Protein AF-A0A1G1H896-F1 (afdb_monomer_lite)

Sequence (92 aa):
MPKTDNDIALEWRNAIEKKLREEKDNEIIIPYSQVSLAFPGGPHPNSFDIQLIDSKSLQSWAKKLGWSVQTAPEVTHPTQKNTPWIHFIRIT

Radius of gyration: 13.25 Å; chains: 1; bounding box: 26×35×35 Å

Secondary structure (DSSP, 8-state):
-PPPHHHHHHHHHHHHHHHHHH--SSEEEE-HHHHHHHSEEEEETTEEEEEEE-HHHHHHHHHHTTEEEEEETTS--TT-TTS-EEEEEE--

Structure (mmCIF, N/CA/C/O backbone):
data_AF-A0A1G1H896-F1
#
_entry.id   AF-A0A1G1H896-F1
#
loop_
_atom_site.group_PDB
_atom_site.id
_atom_site.type_symbol
_atom_site.label_atom_id
_atom_site.label_alt_id
_atom_site.label_comp_id
_atom_site.label_asym_id
_atom_site.label_entity_id
_atom_site.label_seq_id
_atom_site.pdbx_PDB_ins_code
_atom_site.Cartn_x
_atom_site.Cartn_y
_atom_site.Cartn_z
_atom_site.occupancy
_atom_site.B_iso_or_equiv
_atom_site.auth_seq_id
_atom_site.auth_comp_id
_atom_site.auth_asym_id
_atom_site.auth_atom_id
_atom_site.pdbx_PDB_model_num
ATOM 1 N N . MET A 1 1 ? 5.806 23.010 -15.863 1.00 54.41 1 MET A N 1
ATOM 2 C CA . MET A 1 1 ? 6.852 21.969 -15.759 1.00 54.41 1 MET A CA 1
ATOM 3 C C . MET A 1 1 ? 6.160 20.615 -15.720 1.00 54.41 1 MET A C 1
ATOM 5 O O . MET A 1 1 ? 5.089 20.560 -15.122 1.00 54.41 1 MET A O 1
ATOM 9 N N . PRO A 1 2 ? 6.682 19.571 -16.384 1.00 75.25 2 PRO A N 1
ATOM 10 C CA . PRO A 1 2 ? 6.158 18.218 -16.207 1.00 75.25 2 PRO A CA 1
ATOM 11 C C . PRO A 1 2 ? 6.360 17.779 -14.749 1.00 75.25 2 PRO A C 1
ATOM 13 O O . PRO A 1 2 ? 7.370 18.133 -14.142 1.00 75.25 2 PRO A O 1
ATOM 16 N N . LYS A 1 3 ? 5.386 17.059 -14.183 1.00 75.62 3 LYS A N 1
ATOM 17 C CA . LYS A 1 3 ? 5.521 16.452 -12.851 1.00 75.62 3 LYS A CA 1
ATOM 18 C C . LYS A 1 3 ? 6.604 15.377 -12.900 1.00 75.62 3 LYS A C 1
ATOM 20 O O . LYS A 1 3 ? 6.673 14.639 -13.882 1.00 75.62 3 LYS A O 1
ATOM 25 N N . THR A 1 4 ? 7.434 15.293 -11.866 1.00 83.69 4 THR A N 1
ATOM 26 C CA . THR A 1 4 ? 8.396 14.194 -11.727 1.00 83.69 4 THR A CA 1
ATOM 27 C C . THR A 1 4 ? 7.694 12.936 -11.212 1.00 83.69 4 THR A C 1
ATOM 29 O O . THR A 1 4 ? 6.628 13.024 -10.599 1.00 83.69 4 THR A O 1
ATOM 32 N N . ASP A 1 5 ? 8.297 11.760 -11.398 1.00 78.50 5 ASP A N 1
ATOM 33 C CA . ASP A 1 5 ? 7.792 10.504 -10.820 1.00 78.50 5 ASP A CA 1
ATOM 34 C C . ASP A 1 5 ? 7.622 10.590 -9.293 1.00 78.50 5 ASP A C 1
ATOM 36 O O . ASP A 1 5 ? 6.699 10.010 -8.723 1.00 78.50 5 ASP A O 1
ATOM 40 N N . ASN A 1 6 ? 8.464 11.387 -8.628 1.00 82.62 6 ASN A N 1
ATOM 41 C CA . ASN A 1 6 ? 8.370 11.634 -7.191 1.00 82.62 6 ASN A CA 1
ATOM 42 C C . ASN A 1 6 ? 7.141 12.471 -6.811 1.00 82.62 6 ASN A C 1
ATOM 44 O O . ASN A 1 6 ? 6.518 12.189 -5.784 1.00 82.62 6 ASN A O 1
ATOM 48 N N . ASP A 1 7 ? 6.777 13.468 -7.624 1.00 88.00 7 ASP A N 1
ATOM 49 C CA . ASP A 1 7 ? 5.567 14.272 -7.407 1.00 88.00 7 ASP A CA 1
ATOM 50 C C . ASP A 1 7 ? 4.317 13.397 -7.543 1.00 88.00 7 ASP A C 1
ATOM 52 O O . ASP A 1 7 ? 3.435 13.425 -6.684 1.00 88.00 7 ASP A O 1
ATOM 56 N N . ILE A 1 8 ? 4.288 12.548 -8.575 1.00 87.81 8 ILE A N 1
ATOM 57 C CA . ILE A 1 8 ? 3.202 11.592 -8.819 1.00 87.81 8 ILE A CA 1
ATOM 58 C C . ILE A 1 8 ? 3.081 10.618 -7.641 1.00 87.81 8 ILE A C 1
ATOM 60 O O . ILE A 1 8 ? 1.986 10.416 -7.110 1.00 87.81 8 ILE A O 1
ATOM 64 N N . ALA A 1 9 ? 4.201 10.059 -7.177 1.00 90.31 9 ALA A N 1
ATOM 65 C CA . ALA A 1 9 ? 4.209 9.140 -6.044 1.00 90.31 9 ALA A CA 1
ATOM 66 C C . ALA A 1 9 ? 3.744 9.796 -4.740 1.00 90.31 9 ALA A C 1
ATOM 68 O O . ALA A 1 9 ? 3.112 9.147 -3.904 1.00 90.31 9 ALA A O 1
ATOM 69 N N . LEU A 1 10 ? 4.048 11.076 -4.528 1.00 92.56 10 LEU A N 1
ATOM 70 C CA . LEU A 1 10 ? 3.571 11.813 -3.361 1.00 92.56 10 LEU A CA 1
ATOM 71 C C . LEU A 1 10 ? 2.062 12.083 -3.437 1.00 92.56 10 LEU A C 1
ATOM 73 O O . LEU A 1 10 ? 1.358 11.861 -2.452 1.00 92.56 10 LEU A O 1
ATOM 77 N N . GLU A 1 11 ? 1.548 12.507 -4.593 1.00 94.44 11 GLU A N 1
ATOM 78 C CA . GLU A 1 11 ? 0.112 12.735 -4.796 1.00 94.44 11 GLU A CA 1
ATOM 79 C C . GLU A 1 11 ? -0.704 11.464 -4.544 1.00 94.44 11 GLU A C 1
ATOM 81 O O . GLU A 1 11 ? -1.695 11.498 -3.810 1.00 94.44 11 GLU A O 1
ATOM 86 N N . TRP A 1 12 ? -0.260 10.326 -5.084 1.00 94.31 12 TRP A N 1
ATOM 87 C CA . TRP A 1 12 ? -0.943 9.051 -4.873 1.00 94.31 12 TRP A CA 1
ATOM 88 C C . TRP A 1 12 ? -0.845 8.560 -3.433 1.00 94.31 12 TRP A C 1
ATOM 90 O O . TRP A 1 12 ? -1.850 8.100 -2.892 1.00 94.31 12 TRP A O 1
ATOM 100 N 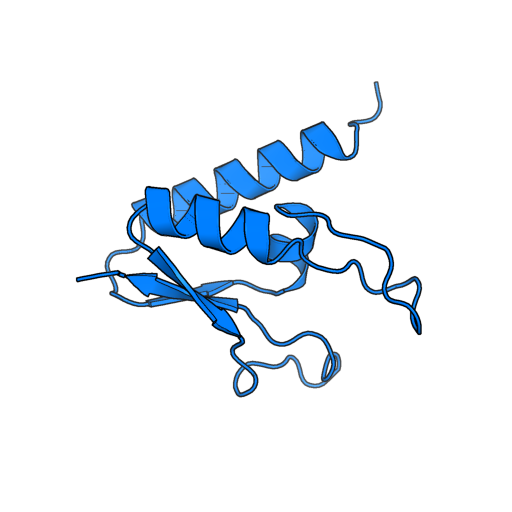N . ARG A 1 13 ? 0.308 8.715 -2.767 1.00 94.62 13 ARG A N 1
ATOM 101 C CA . ARG A 1 13 ? 0.421 8.402 -1.332 1.00 94.62 13 ARG A CA 1
ATOM 102 C C . ARG A 1 13 ? -0.548 9.225 -0.495 1.00 94.62 13 ARG A C 1
ATOM 104 O O . ARG A 1 13 ? -1.241 8.654 0.340 1.00 94.62 13 ARG A O 1
ATOM 111 N N . ASN A 1 14 ? -0.660 10.524 -0.758 1.00 95.12 14 ASN A N 1
ATOM 112 C CA . ASN A 1 14 ? -1.595 11.395 -0.046 1.00 95.12 14 ASN A CA 1
ATOM 113 C C . ASN A 1 14 ? -3.056 11.012 -0.318 1.00 95.12 14 ASN A C 1
ATOM 115 O O . ASN A 1 14 ? -3.876 11.005 0.600 1.00 95.12 14 ASN A O 1
ATOM 119 N N . ALA A 1 15 ? -3.390 10.660 -1.562 1.00 95.50 15 ALA A N 1
ATOM 120 C CA . ALA A 1 15 ? -4.732 10.215 -1.925 1.00 95.50 15 ALA A CA 1
ATOM 121 C C . ALA A 1 15 ? -5.111 8.896 -1.231 1.00 95.50 15 ALA A C 1
ATOM 123 O O . ALA A 1 15 ? -6.227 8.769 -0.727 1.00 95.50 15 ALA A O 1
ATOM 124 N N . ILE A 1 16 ? -4.187 7.931 -1.176 1.00 95.19 16 ILE A N 1
ATOM 125 C CA . ILE A 1 16 ? -4.390 6.667 -0.460 1.00 95.19 16 ILE A CA 1
ATOM 126 C C . ILE A 1 16 ? -4.485 6.926 1.044 1.00 95.19 16 ILE A C 1
ATOM 128 O O . ILE A 1 16 ? -5.410 6.427 1.673 1.00 95.19 16 ILE A O 1
ATOM 132 N N . GLU A 1 17 ? -3.594 7.736 1.621 1.00 95.56 17 GLU A N 1
ATOM 133 C CA . GLU A 1 17 ? -3.647 8.075 3.047 1.00 95.56 17 GLU A CA 1
ATOM 134 C C . GLU A 1 17 ? -5.002 8.667 3.429 1.00 95.56 17 GLU A C 1
ATOM 136 O O . GLU A 1 17 ? -5.605 8.262 4.421 1.00 95.56 17 GLU A O 1
ATOM 141 N N . LYS A 1 18 ? -5.501 9.606 2.620 1.00 95.44 18 LYS A N 1
ATOM 142 C CA . LYS A 1 18 ? -6.805 10.219 2.840 1.00 95.44 18 LYS A CA 1
ATOM 143 C C . LYS A 1 18 ? -7.915 9.164 2.849 1.00 95.44 18 LYS A C 1
ATOM 145 O O . LYS A 1 18 ? -8.688 9.135 3.802 1.00 95.44 18 LYS A O 1
ATOM 150 N N . LYS A 1 19 ? -7.937 8.261 1.860 1.00 94.31 19 LYS A N 1
ATOM 151 C CA . LYS A 1 19 ? -8.898 7.145 1.813 1.00 94.31 19 LYS A CA 1
ATOM 152 C C . LYS A 1 19 ? -8.812 6.268 3.063 1.00 94.31 19 LYS A C 1
ATOM 154 O O . LYS A 1 19 ? -9.836 5.999 3.672 1.00 94.31 19 LYS A O 1
ATOM 159 N N . LEU A 1 20 ? -7.605 5.886 3.486 1.00 93.50 20 LEU A N 1
ATOM 160 C CA . LEU A 1 20 ? -7.398 5.076 4.693 1.00 93.50 20 LEU A CA 1
ATOM 161 C C . LEU A 1 20 ? -7.904 5.778 5.964 1.00 93.50 20 LEU A C 1
ATOM 163 O O . LEU A 1 20 ? -8.416 5.130 6.870 1.00 93.50 20 LEU A O 1
ATOM 167 N N . ARG A 1 21 ? -7.769 7.104 6.061 1.00 92.38 21 ARG A N 1
ATOM 168 C CA . ARG A 1 21 ? -8.268 7.875 7.213 1.00 92.38 21 ARG A CA 1
ATOM 169 C C . ARG A 1 21 ? -9.790 8.005 7.228 1.00 92.38 21 ARG A C 1
ATOM 171 O O . ARG A 1 21 ? -10.376 8.041 8.305 1.00 92.38 21 ARG A O 1
ATOM 178 N N . GLU A 1 22 ? -10.402 8.132 6.055 1.00 93.81 22 GLU A N 1
ATOM 179 C CA . GLU A 1 22 ? -11.854 8.263 5.892 1.00 93.81 22 GLU A CA 1
ATOM 180 C C . GLU A 1 22 ? -12.575 6.910 5.986 1.00 93.81 22 GLU A C 1
ATOM 182 O O . GLU A 1 22 ? -13.764 6.880 6.310 1.00 93.81 22 GLU A O 1
ATOM 187 N N . GLU A 1 23 ? -11.855 5.809 5.748 1.00 94.06 23 GLU A N 1
ATOM 188 C CA . GLU A 1 23 ? -12.386 4.455 5.839 1.00 94.06 23 GLU A CA 1
ATOM 189 C C . GLU A 1 23 ? -12.843 4.136 7.266 1.00 94.06 23 GLU A C 1
ATOM 191 O O . GLU A 1 23 ? -12.130 4.374 8.247 1.00 94.06 23 GLU A O 1
ATOM 196 N N . LYS A 1 24 ? -14.056 3.604 7.391 1.00 89.38 24 LYS A N 1
ATOM 197 C CA . LYS A 1 24 ? -14.653 3.220 8.676 1.00 89.38 24 LYS A CA 1
ATOM 198 C C . LYS A 1 24 ? -14.552 1.725 8.916 1.00 89.38 24 LYS A C 1
ATOM 200 O O . LYS A 1 24 ? -14.506 1.322 10.079 1.00 89.38 24 LYS A O 1
ATOM 205 N N . ASP A 1 25 ? -14.494 0.945 7.845 1.00 89.69 25 ASP A N 1
ATOM 206 C CA . ASP A 1 25 ? -14.322 -0.493 7.916 1.00 89.69 25 ASP A CA 1
ATOM 207 C C . ASP A 1 25 ? -12.888 -0.874 8.315 1.00 89.69 25 ASP A C 1
ATOM 209 O O . ASP A 1 25 ? -11.943 -0.076 8.286 1.00 89.69 25 ASP A O 1
ATOM 213 N N . ASN A 1 26 ? -12.726 -2.124 8.747 1.00 91.56 26 ASN A N 1
ATOM 214 C CA . ASN A 1 26 ? -11.419 -2.670 9.115 1.00 91.56 26 ASN A CA 1
ATOM 215 C C . ASN A 1 26 ? -10.597 -3.111 7.899 1.00 91.56 26 ASN A C 1
ATOM 217 O O . ASN A 1 26 ? -9.467 -3.563 8.070 1.00 91.56 26 ASN A O 1
ATOM 221 N N . GLU A 1 27 ? -11.147 -2.985 6.695 1.00 92.44 27 GLU A N 1
ATOM 222 C CA . GLU A 1 27 ? -10.532 -3.415 5.449 1.00 92.44 27 GLU A CA 1
ATOM 223 C C . GLU A 1 27 ? -10.887 -2.446 4.318 1.00 92.44 27 GLU A C 1
ATOM 225 O O . GLU A 1 27 ? -12.009 -1.954 4.240 1.00 92.44 27 GLU A O 1
ATOM 230 N N . ILE A 1 28 ? -9.930 -2.196 3.427 1.00 93.81 28 ILE A N 1
ATOM 231 C CA . ILE A 1 28 ? -10.146 -1.510 2.153 1.00 93.81 28 ILE A CA 1
ATOM 232 C C . ILE A 1 28 ? -9.230 -2.096 1.088 1.00 93.81 28 ILE A C 1
ATOM 234 O O . ILE A 1 28 ? -8.047 -2.348 1.322 1.00 93.81 28 ILE A O 1
ATOM 238 N N . ILE A 1 29 ? -9.774 -2.278 -0.113 1.00 92.75 29 ILE A N 1
ATOM 239 C CA . ILE A 1 29 ? -9.035 -2.812 -1.253 1.00 92.75 29 ILE A CA 1
ATOM 240 C C . ILE A 1 29 ? -8.722 -1.682 -2.230 1.00 92.75 29 ILE A C 1
ATOM 242 O O . ILE A 1 29 ? -9.604 -0.924 -2.639 1.00 92.75 29 ILE A O 1
ATOM 246 N N . ILE A 1 30 ? -7.459 -1.581 -2.639 1.00 91.75 30 ILE A N 1
ATOM 247 C CA . ILE A 1 30 ? -6.984 -0.550 -3.562 1.00 91.75 30 ILE A CA 1
ATOM 248 C C . ILE A 1 30 ? -6.358 -1.207 -4.798 1.00 91.75 30 ILE A C 1
ATOM 250 O O . ILE A 1 30 ? -5.569 -2.146 -4.659 1.00 91.75 30 ILE A O 1
ATOM 254 N N . PRO A 1 31 ? -6.666 -0.726 -6.019 1.00 90.25 31 PRO A N 1
ATOM 255 C CA . PRO A 1 31 ? -6.085 -1.273 -7.238 1.00 90.25 31 PRO A CA 1
ATOM 256 C C . PRO A 1 31 ? -4.557 -1.225 -7.231 1.00 90.25 31 PRO A C 1
ATOM 258 O O . PRO A 1 31 ? -3.964 -0.202 -6.879 1.00 90.25 31 PRO A O 1
ATOM 261 N N . TYR A 1 32 ? -3.929 -2.301 -7.715 1.00 88.38 32 TYR A N 1
ATOM 262 C CA . TYR A 1 32 ? -2.471 -2.422 -7.807 1.00 88.38 32 TYR A CA 1
ATOM 263 C C . TYR A 1 32 ? -1.822 -1.207 -8.472 1.00 88.38 32 TYR A C 1
ATOM 265 O O . TYR A 1 32 ? -0.838 -0.689 -7.965 1.00 88.38 32 TYR A O 1
ATOM 273 N N . SER A 1 33 ? -2.410 -0.710 -9.565 1.00 87.81 33 SER A N 1
ATOM 274 C CA . SER A 1 33 ? -1.892 0.434 -10.320 1.00 87.81 33 SER A CA 1
ATOM 275 C C . SER A 1 33 ? -1.817 1.726 -9.502 1.00 87.81 33 SER A C 1
ATOM 277 O O . SER A 1 33 ? -0.883 2.502 -9.662 1.00 87.81 33 SER A O 1
ATOM 279 N N . GLN A 1 34 ? -2.763 1.967 -8.589 1.00 90.81 34 GLN A N 1
ATOM 280 C CA . GLN A 1 34 ? -2.706 3.137 -7.704 1.00 90.81 34 GLN A CA 1
ATOM 281 C C . GLN A 1 34 ? -1.590 2.974 -6.670 1.00 90.81 34 GLN A C 1
ATOM 283 O O . GLN A 1 34 ? -0.873 3.926 -6.362 1.00 90.81 34 GLN A O 1
ATOM 288 N N . VAL A 1 35 ? -1.416 1.753 -6.162 1.00 91.88 35 VAL A N 1
ATOM 289 C CA . VAL A 1 35 ? -0.382 1.441 -5.175 1.00 91.88 35 VAL A CA 1
ATOM 290 C C . VAL A 1 35 ? 1.015 1.449 -5.802 1.00 91.88 35 VAL A C 1
ATOM 292 O O . VAL A 1 35 ? 1.942 1.956 -5.178 1.00 91.88 35 VAL A O 1
ATOM 295 N N . SER A 1 36 ? 1.177 0.972 -7.039 1.00 90.94 36 SER A N 1
ATOM 296 C CA . SER A 1 36 ? 2.453 1.009 -7.765 1.00 90.94 36 SER A CA 1
ATOM 297 C C . SER A 1 36 ? 2.879 2.430 -8.113 1.00 90.94 36 SER A C 1
ATOM 299 O O . SER A 1 36 ? 4.066 2.726 -8.057 1.00 90.94 36 SER A O 1
ATOM 301 N N . LEU A 1 37 ? 1.928 3.328 -8.388 1.00 90.56 37 LEU A N 1
ATOM 302 C CA . LEU A 1 37 ? 2.221 4.752 -8.563 1.00 90.56 37 LEU A CA 1
ATOM 303 C C . LEU A 1 37 ? 2.632 5.417 -7.242 1.00 90.56 37 LEU A C 1
ATOM 305 O O . LEU A 1 37 ? 3.526 6.252 -7.239 1.00 90.56 37 LEU A O 1
ATOM 309 N N . ALA A 1 38 ? 2.009 5.044 -6.118 1.00 93.44 38 ALA A N 1
ATOM 310 C CA . ALA A 1 38 ? 2.332 5.572 -4.789 1.00 93.44 38 ALA A CA 1
ATOM 311 C C . ALA A 1 38 ? 3.682 5.069 -4.241 1.00 93.44 38 ALA A C 1
ATOM 313 O O . ALA A 1 38 ? 4.407 5.807 -3.568 1.00 93.44 38 ALA A O 1
ATOM 314 N N . PHE A 1 39 ? 4.010 3.808 -4.519 1.00 92.56 39 PHE A N 1
ATOM 315 C CA . PHE A 1 39 ? 5.210 3.117 -4.050 1.00 92.56 39 PHE A CA 1
ATOM 316 C C . PHE A 1 39 ? 5.954 2.513 -5.239 1.00 92.56 39 PHE A C 1
ATOM 318 O O . PHE A 1 39 ? 6.001 1.285 -5.368 1.00 92.56 39 PHE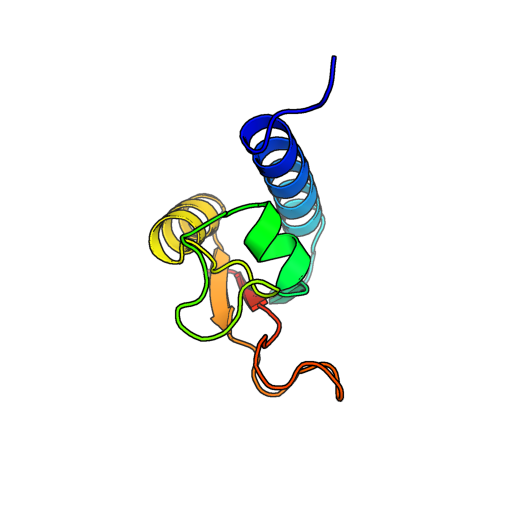 A O 1
ATOM 325 N N . PRO A 1 40 ? 6.524 3.359 -6.115 1.00 90.25 40 PRO A N 1
ATOM 326 C CA . PRO A 1 40 ? 7.207 2.886 -7.303 1.00 90.25 40 PRO A CA 1
ATOM 327 C C . PRO A 1 40 ? 8.427 2.057 -6.903 1.00 90.25 40 PRO A C 1
ATOM 329 O O . PRO A 1 40 ? 9.318 2.521 -6.193 1.00 90.25 40 PRO A O 1
ATOM 332 N N . GLY A 1 41 ? 8.439 0.803 -7.335 1.00 84.75 41 GLY A N 1
ATOM 333 C CA . GLY A 1 41 ? 9.581 -0.092 -7.248 1.00 84.75 41 GLY A CA 1
ATOM 334 C C . GLY A 1 41 ? 10.402 -0.081 -8.537 1.00 84.75 41 GLY A C 1
ATOM 335 O O . GLY A 1 41 ? 10.471 0.912 -9.259 1.00 84.75 41 GLY A O 1
ATOM 336 N N . GLY A 1 42 ? 11.032 -1.219 -8.830 1.00 79.38 42 GLY A N 1
ATOM 337 C CA . GLY A 1 42 ? 11.748 -1.433 -10.086 1.00 79.38 42 GLY A CA 1
ATOM 338 C C . GLY A 1 42 ? 10.830 -1.816 -11.258 1.00 79.38 42 GLY A C 1
ATOM 339 O O . GLY A 1 42 ? 9.645 -2.101 -11.068 1.00 79.38 42 GLY A O 1
ATOM 340 N N . PRO A 1 43 ? 11.374 -1.872 -12.482 1.00 70.44 43 PRO A N 1
ATOM 341 C CA . PRO A 1 43 ? 10.661 -2.430 -13.626 1.00 70.44 43 PRO A CA 1
ATOM 342 C C . PRO A 1 43 ? 10.399 -3.928 -13.415 1.00 70.44 43 PRO A C 1
ATOM 344 O O . PRO A 1 43 ? 11.241 -4.644 -12.865 1.00 70.44 43 PRO A O 1
ATOM 347 N N . HIS A 1 44 ? 9.240 -4.422 -13.853 1.00 67.12 44 HIS A N 1
ATOM 348 C CA . HIS A 1 44 ? 8.953 -5.850 -13.792 1.00 67.12 44 HIS A CA 1
ATOM 349 C C . HIS A 1 44 ? 9.856 -6.606 -14.791 1.00 67.12 44 HIS A C 1
ATOM 351 O O . HIS A 1 44 ? 9.906 -6.248 -15.969 1.00 67.12 44 HIS A O 1
ATOM 357 N N . PRO A 1 45 ? 10.561 -7.676 -14.370 1.00 65.25 45 PRO A N 1
ATOM 358 C CA . PRO A 1 45 ? 11.622 -8.305 -15.169 1.00 65.25 45 PRO A CA 1
ATOM 359 C C . PRO A 1 45 ? 11.132 -8.884 -16.503 1.00 65.25 45 PRO A C 1
ATOM 361 O O . PRO A 1 45 ? 11.905 -8.998 -17.446 1.00 65.25 45 PRO A O 1
ATOM 364 N N . ASN A 1 46 ? 9.843 -9.223 -16.580 1.00 64.94 46 ASN A N 1
ATOM 365 C CA . ASN A 1 46 ? 9.225 -9.838 -17.757 1.00 64.94 46 ASN A CA 1
ATOM 366 C C . ASN A 1 46 ? 8.163 -8.952 -18.434 1.00 64.94 46 ASN A C 1
ATOM 368 O O . ASN A 1 46 ? 7.448 -9.441 -19.303 1.00 64.94 46 ASN A O 1
ATOM 372 N N . SER A 1 47 ? 7.976 -7.697 -18.001 1.00 63.84 47 SER A N 1
ATOM 373 C CA . SER A 1 47 ? 6.980 -6.800 -18.608 1.00 63.84 47 SER A CA 1
ATOM 374 C C . SER A 1 47 ? 7.295 -5.336 -18.318 1.00 63.84 47 SER A C 1
ATOM 376 O O . SER A 1 47 ? 7.379 -4.941 -17.160 1.00 63.84 47 SER A O 1
ATOM 378 N N . PHE A 1 48 ? 7.429 -4.516 -19.357 1.00 65.69 48 PHE A N 1
ATOM 379 C CA . PHE A 1 48 ? 7.668 -3.077 -19.205 1.00 65.69 48 PHE A CA 1
ATOM 380 C C . PHE A 1 48 ? 6.391 -2.297 -18.863 1.00 65.69 48 PHE A C 1
ATOM 382 O O . PHE A 1 48 ? 6.472 -1.181 -18.361 1.00 65.69 48 PHE A O 1
ATOM 389 N N . ASP A 1 49 ? 5.222 -2.905 -19.077 1.00 68.00 49 ASP A N 1
ATOM 390 C CA . ASP A 1 49 ? 3.912 -2.312 -18.797 1.00 68.00 49 ASP A CA 1
ATOM 391 C C . ASP A 1 49 ? 3.493 -2.429 -17.321 1.00 68.00 49 ASP A C 1
ATOM 393 O O . ASP A 1 49 ? 2.477 -1.866 -16.915 1.00 68.00 49 ASP A O 1
ATOM 397 N N . ILE A 1 50 ? 4.249 -3.178 -16.506 1.00 70.94 50 ILE A N 1
ATOM 398 C CA . ILE A 1 50 ? 3.943 -3.407 -15.090 1.00 70.94 50 ILE A CA 1
ATOM 399 C C . ILE A 1 50 ? 5.041 -2.782 -14.229 1.00 70.94 50 ILE A C 1
ATOM 401 O O . ILE A 1 50 ? 6.173 -3.263 -14.173 1.00 70.94 50 ILE A O 1
ATOM 405 N N . GLN A 1 51 ? 4.687 -1.721 -13.510 1.00 80.62 51 GLN A N 1
ATOM 406 C CA . GLN A 1 51 ? 5.544 -1.139 -12.482 1.00 80.62 51 GLN A CA 1
ATOM 407 C C . GLN A 1 51 ? 5.435 -1.964 -11.199 1.00 80.62 51 GLN A C 1
ATOM 409 O O . GLN A 1 51 ? 4.332 -2.164 -10.694 1.00 80.62 51 GLN A O 1
ATOM 414 N N . LEU A 1 52 ? 6.561 -2.438 -10.657 1.00 86.50 52 LEU A N 1
ATOM 415 C CA . LEU A 1 52 ? 6.540 -3.141 -9.376 1.00 86.50 52 LEU A CA 1
ATOM 416 C C . LEU A 1 52 ? 6.241 -2.173 -8.232 1.00 86.50 52 LEU A C 1
ATOM 418 O O . LEU A 1 52 ? 6.552 -0.987 -8.299 1.00 86.50 52 LEU A O 1
ATOM 422 N N . ILE A 1 53 ? 5.699 -2.716 -7.147 1.00 90.06 53 ILE A N 1
ATOM 423 C CA . ILE A 1 53 ? 5.530 -2.008 -5.880 1.00 90.06 53 ILE A CA 1
ATOM 424 C C . ILE A 1 53 ? 6.783 -2.211 -5.023 1.00 90.06 53 ILE A C 1
ATOM 426 O O . ILE A 1 53 ? 7.187 -3.355 -4.777 1.00 90.06 53 ILE A O 1
ATOM 430 N N . ASP A 1 54 ? 7.352 -1.133 -4.480 1.00 91.88 54 ASP A N 1
ATOM 431 C CA . ASP A 1 54 ? 8.287 -1.239 -3.357 1.00 91.88 54 ASP A CA 1
ATOM 432 C C . ASP A 1 54 ? 7.532 -1.694 -2.099 1.00 91.88 54 ASP A C 1
ATOM 434 O O . ASP A 1 54 ? 7.034 -0.90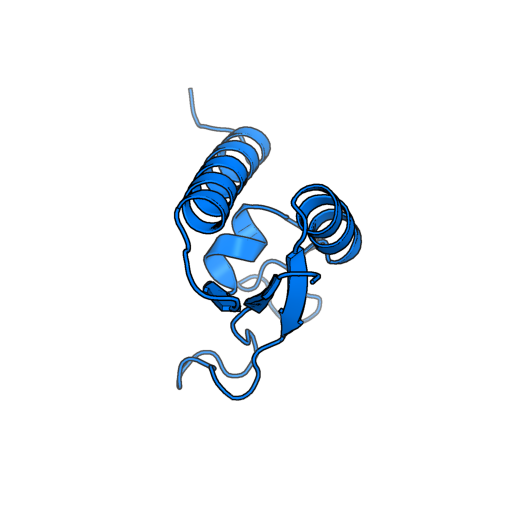8 -1.288 1.00 91.88 54 ASP A O 1
ATOM 438 N N . SER A 1 55 ? 7.447 -3.015 -1.953 1.00 89.00 55 SER A N 1
ATOM 439 C CA . SER A 1 55 ? 6.672 -3.668 -0.900 1.00 89.00 55 SER A CA 1
ATOM 440 C C . SER A 1 55 ? 7.201 -3.342 0.500 1.00 89.00 55 SER A C 1
ATOM 442 O O . SER A 1 55 ? 6.415 -3.278 1.443 1.00 89.00 55 SER A O 1
ATOM 444 N N . LYS A 1 56 ? 8.510 -3.086 0.654 1.00 91.25 56 LYS A N 1
ATOM 445 C CA . LYS A 1 56 ? 9.096 -2.722 1.954 1.00 91.25 56 LYS A CA 1
ATOM 446 C C . LYS A 1 56 ? 8.659 -1.322 2.366 1.00 91.25 56 LYS A C 1
ATOM 448 O O . LYS A 1 56 ? 8.238 -1.122 3.508 1.00 91.25 56 LYS A O 1
ATOM 453 N N . SER A 1 57 ? 8.729 -0.369 1.438 1.00 93.44 57 SER A N 1
ATOM 454 C CA . SER A 1 57 ? 8.282 1.005 1.676 1.00 93.44 57 SER A CA 1
ATOM 455 C C . SER A 1 57 ? 6.780 1.069 1.940 1.00 93.44 57 SER A C 1
ATOM 457 O O . SER A 1 57 ? 6.368 1.710 2.908 1.00 93.44 57 SER A O 1
ATOM 459 N N . LEU A 1 58 ? 5.976 0.345 1.155 1.00 94.75 58 LEU A N 1
ATOM 460 C CA . LEU A 1 58 ? 4.528 0.247 1.342 1.00 94.75 58 LEU A CA 1
ATOM 461 C C . LEU A 1 58 ? 4.159 -0.318 2.720 1.00 94.75 58 LEU A C 1
ATOM 463 O O . LEU A 1 58 ? 3.391 0.309 3.446 1.00 94.75 58 LEU A O 1
ATOM 467 N N . GLN A 1 59 ? 4.725 -1.464 3.114 1.00 94.31 59 GLN A N 1
ATOM 468 C CA . GLN A 1 59 ? 4.428 -2.083 4.412 1.00 94.31 59 GLN A CA 1
ATOM 469 C C . GLN A 1 59 ? 4.847 -1.190 5.584 1.00 94.31 59 GLN A C 1
ATOM 471 O O . GLN A 1 59 ? 4.096 -1.034 6.544 1.00 94.31 59 GLN A O 1
ATOM 476 N N . SER A 1 60 ? 6.034 -0.580 5.508 1.00 95.50 60 SER A N 1
ATOM 477 C CA . SER A 1 60 ? 6.527 0.329 6.550 1.00 95.50 60 SER A CA 1
ATOM 478 C C . SER A 1 60 ? 5.639 1.566 6.691 1.00 95.50 60 SER A C 1
ATOM 480 O O . SER A 1 60 ? 5.311 1.975 7.805 1.00 95.50 60 SER A O 1
ATOM 482 N N . TRP A 1 61 ? 5.215 2.149 5.568 1.00 95.56 61 TRP A N 1
ATOM 483 C CA . TRP A 1 61 ? 4.314 3.296 5.552 1.00 95.56 61 TRP A CA 1
ATOM 484 C C . TRP A 1 61 ? 2.920 2.944 6.081 1.00 95.56 61 TRP A C 1
ATOM 486 O O . TRP A 1 61 ? 2.436 3.614 6.990 1.00 95.56 61 TRP A O 1
ATOM 496 N N . ALA A 1 62 ? 2.310 1.863 5.592 1.00 95.06 62 ALA A N 1
ATOM 497 C CA . ALA A 1 62 ? 0.983 1.435 6.026 1.00 95.06 62 ALA A CA 1
ATOM 498 C C . ALA A 1 62 ? 0.964 1.110 7.525 1.00 95.06 62 ALA A C 1
ATOM 500 O O . ALA A 1 62 ? 0.078 1.566 8.248 1.00 95.06 62 ALA A O 1
ATOM 501 N N . LYS A 1 63 ? 2.005 0.431 8.029 1.00 94.88 63 LYS A N 1
ATOM 502 C CA . LYS A 1 63 ? 2.135 0.106 9.454 1.00 94.88 63 LYS A CA 1
ATOM 503 C C . LYS A 1 63 ? 2.169 1.354 10.335 1.00 94.88 63 LYS A C 1
ATOM 505 O O . LYS A 1 63 ? 1.564 1.354 11.402 1.00 94.88 63 LYS A O 1
ATOM 510 N N . LYS A 1 64 ? 2.833 2.431 9.896 1.00 94.38 64 LYS A N 1
ATOM 511 C CA . LYS A 1 64 ? 2.840 3.721 10.618 1.00 94.38 64 LYS A CA 1
ATOM 512 C C . LYS A 1 64 ? 1.454 4.362 10.699 1.00 94.38 64 LYS A C 1
ATOM 514 O O . LYS A 1 64 ? 1.205 5.129 11.622 1.00 94.38 64 LYS A O 1
ATOM 519 N N . LEU A 1 65 ? 0.571 4.047 9.756 1.00 93.31 65 LEU A N 1
ATOM 520 C CA . LEU A 1 65 ? -0.815 4.507 9.727 1.00 93.31 65 LEU A CA 1
ATOM 521 C C . LEU A 1 65 ? -1.782 3.559 10.459 1.00 93.31 65 LEU A C 1
ATOM 523 O O . LEU A 1 65 ? -2.979 3.827 10.472 1.00 93.31 65 LEU A O 1
ATOM 527 N N . GLY A 1 66 ? -1.288 2.467 11.052 1.00 94.94 66 GLY A N 1
ATOM 528 C CA . GLY A 1 66 ? -2.124 1.456 11.707 1.00 94.94 66 GLY A CA 1
ATOM 529 C C . GLY A 1 66 ? -2.738 0.435 10.747 1.00 94.94 66 GLY A C 1
ATOM 530 O O . GLY A 1 66 ? -3.7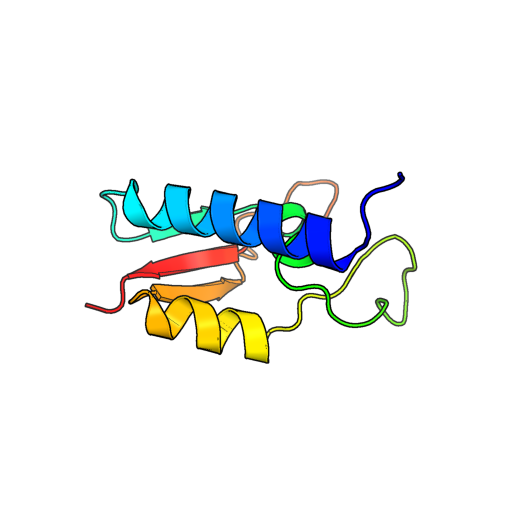35 -0.191 11.087 1.00 94.94 66 GLY A O 1
ATOM 531 N N . TRP A 1 67 ? -2.156 0.251 9.559 1.00 96.25 67 TRP A N 1
ATOM 532 C CA . TRP A 1 67 ? -2.641 -0.683 8.540 1.00 96.25 67 TRP A CA 1
ATOM 533 C C . TRP A 1 67 ? -1.603 -1.762 8.214 1.00 96.25 67 TRP A C 1
ATOM 535 O O . TRP A 1 67 ? -0.400 -1.512 8.152 1.00 96.25 67 TRP A O 1
ATOM 545 N N . SER A 1 68 ? -2.079 -2.977 7.976 1.00 94.56 68 SER A N 1
ATOM 546 C CA . SER A 1 68 ? -1.340 -4.099 7.411 1.00 94.56 68 SER A CA 1
ATOM 547 C C . SER A 1 68 ? -1.688 -4.235 5.935 1.00 94.56 68 SER A C 1
ATOM 549 O O . SER A 1 68 ? -2.807 -3.922 5.533 1.00 94.56 68 SER A O 1
ATOM 551 N N . VAL A 1 69 ? -0.735 -4.696 5.129 1.00 94.12 69 VAL A N 1
ATOM 552 C CA . VAL A 1 69 ? -0.894 -4.793 3.677 1.00 94.12 69 VAL A CA 1
ATOM 553 C C . VAL A 1 69 ? -0.768 -6.237 3.232 1.00 94.12 69 VAL A C 1
ATOM 555 O O . VAL A 1 69 ? 0.221 -6.898 3.557 1.00 94.12 69 VAL A O 1
ATOM 558 N N . GLN A 1 70 ? -1.738 -6.704 2.452 1.00 90.19 70 GLN A N 1
ATOM 559 C CA . GLN A 1 70 ? -1.735 -8.030 1.841 1.00 90.19 70 GLN A CA 1
ATOM 560 C C . GLN A 1 70 ? -2.135 -7.932 0.368 1.00 90.19 70 GLN A C 1
ATOM 562 O O . GLN A 1 70 ? -2.792 -6.986 -0.057 1.00 90.19 70 GLN A O 1
ATOM 567 N N . THR A 1 71 ? -1.719 -8.894 -0.446 1.00 84.69 71 THR A N 1
ATOM 568 C CA . THR A 1 71 ? -2.239 -9.020 -1.812 1.00 84.69 71 THR A CA 1
ATOM 569 C C . THR A 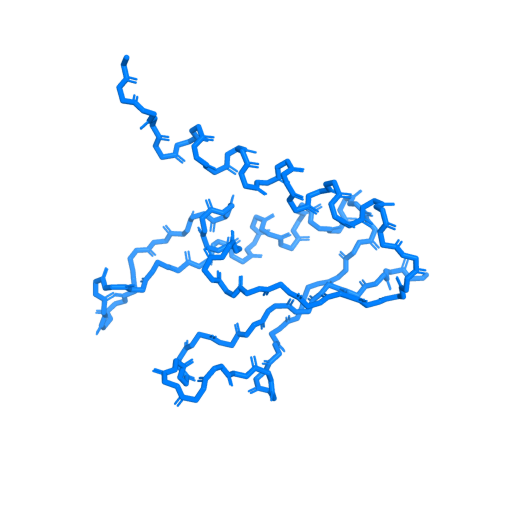1 71 ? -3.625 -9.656 -1.778 1.00 84.69 71 THR A C 1
ATOM 571 O O . THR A 1 71 ? -3.823 -10.598 -1.018 1.00 84.69 71 THR A O 1
ATOM 574 N N . ALA A 1 72 ? -4.530 -9.189 -2.634 1.00 79.88 72 ALA A N 1
ATOM 575 C CA . ALA A 1 72 ? -5.894 -9.678 -2.828 1.00 79.88 72 ALA A CA 1
ATOM 576 C C . ALA A 1 72 ? -5.996 -10.471 -4.152 1.00 79.88 72 ALA A C 1
ATOM 578 O O . ALA A 1 72 ? -6.512 -9.946 -5.145 1.00 79.88 72 ALA A O 1
ATOM 579 N N . PRO A 1 73 ? -5.428 -11.690 -4.260 1.00 69.56 73 PRO A N 1
ATOM 580 C CA . PRO A 1 73 ? -5.464 -12.475 -5.500 1.00 69.56 73 PRO A CA 1
ATOM 581 C C . PRO A 1 73 ? -6.888 -12.804 -5.973 1.00 69.56 73 PRO A C 1
ATOM 583 O O . PRO A 1 73 ? -7.132 -12.899 -7.177 1.00 69.56 73 PRO A O 1
ATOM 586 N N . GLU A 1 74 ? -7.831 -12.925 -5.042 1.00 72.94 74 GLU A N 1
ATOM 587 C CA . GLU A 1 74 ? -9.260 -13.111 -5.286 1.00 72.94 74 GLU A CA 1
ATOM 588 C C . GLU A 1 74 ? -9.926 -11.888 -5.930 1.00 72.94 74 GLU A C 1
ATOM 590 O O . GLU A 1 74 ? -10.937 -12.030 -6.616 1.00 72.94 74 GLU A O 1
ATOM 595 N N . VAL A 1 75 ? -9.323 -10.703 -5.784 1.00 67.31 75 VAL A N 1
ATOM 596 C CA . VAL A 1 75 ? -9.765 -9.448 -6.400 1.00 67.31 75 VAL A CA 1
ATOM 597 C C . VAL A 1 75 ? -8.762 -9.056 -7.483 1.00 67.31 75 VAL A C 1
ATOM 599 O O . VAL A 1 75 ? -7.997 -8.097 -7.385 1.00 67.31 75 VAL A O 1
ATOM 602 N N . THR A 1 76 ? -8.727 -9.859 -8.542 1.00 62.78 76 THR A N 1
ATOM 603 C CA . THR A 1 76 ? -7.978 -9.560 -9.765 1.00 62.78 76 THR A CA 1
ATOM 604 C C . THR A 1 76 ? -8.936 -9.098 -10.854 1.00 62.78 76 THR A C 1
ATOM 606 O O . THR A 1 76 ? -9.986 -9.698 -11.086 1.00 62.78 76 THR A O 1
ATOM 609 N N . HIS A 1 77 ? -8.579 -8.026 -11.567 1.00 58.91 77 HIS A N 1
ATOM 610 C CA . HIS A 1 77 ? -9.318 -7.660 -12.772 1.00 58.91 77 HIS A CA 1
ATOM 611 C C . HIS A 1 77 ? -9.167 -8.803 -13.801 1.00 58.91 77 HIS A C 1
ATOM 613 O O . HIS A 1 77 ? -8.047 -9.293 -13.975 1.00 58.91 77 HIS A O 1
ATOM 619 N N . PRO A 1 78 ? -10.227 -9.229 -14.517 1.00 57.06 78 PRO A N 1
ATOM 620 C CA . PRO A 1 78 ? -10.178 -10.410 -15.390 1.00 57.06 78 PRO A CA 1
ATOM 621 C C . PRO A 1 78 ? -9.086 -10.351 -16.472 1.00 57.06 78 PRO A C 1
ATOM 623 O O . PRO A 1 78 ? -8.593 -11.384 -16.926 1.00 57.06 78 PRO A O 1
ATOM 626 N N . THR A 1 79 ? -8.683 -9.139 -16.863 1.00 57.31 79 THR A N 1
ATOM 627 C CA . THR A 1 79 ? -7.627 -8.867 -17.850 1.00 57.31 79 THR A CA 1
ATOM 628 C C . THR A 1 79 ? -6.238 -8.637 -17.241 1.00 57.31 79 THR A C 1
ATOM 630 O O . THR A 1 79 ? -5.267 -8.539 -17.984 1.00 57.31 79 THR A O 1
ATOM 633 N N . GLN A 1 80 ? -6.110 -8.568 -15.912 1.00 60.44 80 GLN A N 1
ATOM 634 C CA . GLN A 1 80 ? -4.864 -8.263 -15.199 1.00 60.44 80 GLN A CA 1
ATOM 635 C C . GLN A 1 80 ? -4.558 -9.307 -14.115 1.00 60.44 80 GLN A C 1
ATOM 637 O O . GLN A 1 80 ? -4.341 -8.992 -12.946 1.00 60.44 80 GLN A O 1
ATOM 642 N N . LYS A 1 81 ? -4.505 -10.580 -14.525 1.00 61.06 81 LYS A N 1
ATOM 643 C CA . LYS A 1 81 ? -4.210 -11.726 -13.641 1.00 61.06 81 LYS A CA 1
ATOM 644 C C . LYS A 1 81 ? -2.868 -11.623 -12.898 1.00 61.06 81 LYS A C 1
ATOM 646 O O . LYS A 1 81 ? -2.688 -12.297 -11.892 1.00 61.06 81 LYS A O 1
ATOM 651 N N . ASN A 1 82 ? -1.952 -10.776 -13.372 1.00 66.19 82 ASN A N 1
ATOM 652 C CA . ASN A 1 82 ? -0.611 -10.611 -12.806 1.00 66.19 82 ASN A CA 1
ATOM 653 C C . ASN A 1 82 ? -0.485 -9.430 -11.826 1.00 66.19 82 ASN A C 1
ATOM 655 O O . ASN A 1 82 ? 0.586 -9.234 -11.260 1.00 66.19 82 ASN A O 1
ATOM 659 N N . THR A 1 83 ? -1.544 -8.641 -11.618 1.00 72.19 83 THR A N 1
ATOM 660 C CA . THR A 1 83 ? -1.533 -7.486 -10.704 1.00 72.19 83 THR A CA 1
ATOM 661 C C . THR A 1 83 ? -2.727 -7.563 -9.750 1.00 72.19 83 THR A C 1
ATOM 663 O O . THR A 1 83 ? -3.742 -6.890 -9.974 1.00 72.19 83 THR A O 1
ATOM 666 N N . PRO A 1 84 ? -2.653 -8.421 -8.712 1.00 78.81 84 PRO A N 1
ATOM 667 C CA . PRO A 1 84 ? -3.712 -8.520 -7.715 1.00 78.81 84 PRO A CA 1
ATOM 668 C C . PRO A 1 84 ? -3.889 -7.187 -7.001 1.00 78.81 84 PRO A C 1
ATOM 670 O O . PRO A 1 84 ? -2.913 -6.470 -6.771 1.00 78.81 84 PRO A O 1
ATOM 673 N N . TRP A 1 85 ? -5.130 -6.838 -6.660 1.00 88.50 85 TRP A N 1
ATOM 674 C CA . TRP A 1 85 ? -5.377 -5.645 -5.857 1.00 88.50 85 TRP A CA 1
ATOM 67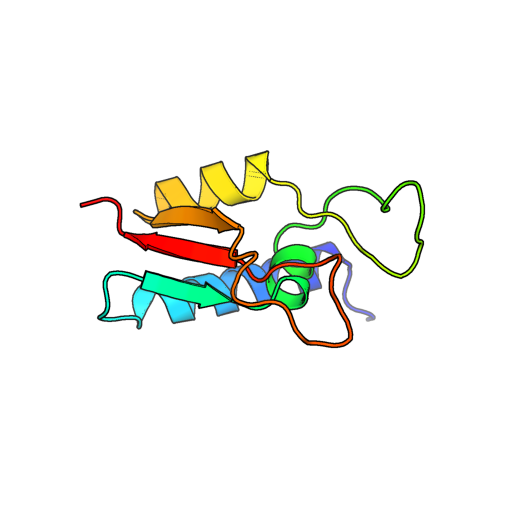5 C C . TRP A 1 85 ? -4.742 -5.798 -4.471 1.00 88.50 85 TRP A C 1
ATOM 677 O O . TRP A 1 85 ? -4.245 -6.863 -4.102 1.00 88.50 85 TRP A O 1
ATOM 687 N N . ILE A 1 86 ? -4.689 -4.707 -3.718 1.00 90.62 86 ILE A N 1
ATOM 688 C CA . ILE A 1 86 ? -3.976 -4.647 -2.448 1.00 90.62 86 ILE A CA 1
ATOM 689 C C . ILE A 1 86 ? -4.976 -4.414 -1.322 1.00 90.62 86 ILE A C 1
ATOM 691 O O . ILE A 1 86 ? -5.674 -3.400 -1.312 1.00 90.62 86 ILE A O 1
ATOM 695 N N . HIS A 1 87 ? -5.009 -5.350 -0.379 1.00 93.38 87 HIS A N 1
ATOM 696 C CA . HIS A 1 87 ? -5.730 -5.252 0.882 1.00 93.38 87 HIS A CA 1
ATOM 697 C C . HIS A 1 87 ? -4.976 -4.366 1.858 1.00 93.38 87 HIS A C 1
ATOM 699 O O . HIS A 1 87 ? -3.792 -4.588 2.122 1.00 93.38 87 HIS A O 1
ATOM 705 N N . PHE A 1 88 ? -5.688 -3.411 2.437 1.00 94.12 88 PHE A N 1
ATOM 706 C CA . PHE A 1 88 ? -5.288 -2.687 3.631 1.00 94.12 88 PHE A CA 1
ATOM 707 C C . PHE A 1 88 ? -6.211 -3.110 4.763 1.00 94.12 88 PHE A C 1
ATOM 709 O O . PHE A 1 88 ? -7.407 -2.853 4.708 1.00 94.12 88 PHE A O 1
ATOM 716 N N . ILE A 1 89 ? -5.650 -3.731 5.796 1.00 94.81 89 ILE A N 1
ATOM 717 C CA . ILE A 1 89 ? -6.394 -4.253 6.947 1.00 94.81 89 ILE A CA 1
ATOM 718 C C . ILE A 1 89 ? -5.943 -3.503 8.197 1.00 94.81 89 ILE A C 1
ATOM 720 O O . ILE A 1 89 ? -4.740 -3.388 8.436 1.00 94.81 89 ILE A O 1
ATOM 724 N N . ARG A 1 90 ? -6.867 -2.985 9.008 1.00 93.50 90 ARG A N 1
ATOM 725 C CA . ARG A 1 90 ? -6.515 -2.296 10.257 1.00 93.50 90 ARG A CA 1
ATOM 726 C C . ARG A 1 90 ? -5.803 -3.243 11.214 1.00 93.50 90 ARG A C 1
ATOM 728 O O . ARG A 1 90 ? -6.252 -4.357 11.466 1.00 93.50 90 ARG A O 1
ATOM 735 N N . ILE A 1 91 ? -4.696 -2.769 11.768 1.00 90.88 91 ILE A N 1
ATOM 736 C CA . ILE A 1 91 ? -3.997 -3.427 12.866 1.00 90.88 91 ILE A CA 1
ATOM 737 C C . ILE A 1 91 ? -4.757 -3.034 14.134 1.00 90.88 91 ILE A C 1
ATOM 739 O O . ILE A 1 91 ? -4.580 -1.928 14.642 1.00 90.88 91 ILE A O 1
ATOM 743 N N . THR A 1 92 ? -5.669 -3.903 14.566 1.00 70.06 92 THR A N 1
ATOM 744 C CA . THR A 1 92 ? -6.374 -3.807 15.855 1.00 70.06 92 THR A CA 1
ATOM 745 C C . THR A 1 92 ? -5.432 -3.985 17.033 1.00 70.06 92 THR A C 1
ATOM 747 O O . THR A 1 92 ? -4.539 -4.859 16.921 1.00 70.06 92 THR A O 1
#

Foldseek 3Di:
DDDDLVNQLVVLLVVVLVVLVPDPDQKDWAFQVSQCSNAFDDADPVDNVDTDGPVVVVQVVLVVSQWGKDFACVQADPVGNPTGIIMTGGND

pLDDT: mean 84.8, std 11.88, range [54.41, 96.25]